Protein AF-A0A6I2T4Z9-F1 (afdb_monomer)

Radius of gyration: 27.54 Å; Cα contacts (8 Å, |Δi|>4): 175; chains: 1; bounding box: 79×28×61 Å

Foldseek 3Di:
DDPDPPPPDDPVVVVVVVVVVVVVVVVVVPDPPPPPPDFFEEEAELVCAPDQLLPDPGQEYEYEAFEEQQPDDDRCAHRRGRVRRVVNVVSCVVNVHAYEYEYHYPPDPPVNSVVRRCVRCVVCPPVHHYDD

Sequence (132 aa):
MVKNKDKPKPWWKRLTAKGMALIAAMCMMTLPATAHADMQGVDMSNWQCGADVYNMQADFIVVGTTWGTGQVYNNCLVSGVNTDANRMIAQAQASGKRFGLYHYAMGGNPEAEAQFFYANTSNYWRHGIVAL

Solvent-accessible surface area (backbone atoms only — not comparable to full-atom values): 7660 Å² total; per-residue (Å²): 135,84,81,76,82,81,63,78,76,55,68,67,63,54,48,52,53,52,50,53,52,52,51,53,52,49,54,62,71,71,47,80,85,74,77,83,76,80,75,51,69,43,82,42,47,33,86,54,57,89,63,66,50,50,81,47,96,50,53,27,40,35,34,36,40,31,32,40,77,40,84,40,72,58,65,48,24,55,54,15,30,27,72,47,37,68,59,45,52,50,27,23,56,75,57,72,27,46,45,28,37,32,51,46,82,71,81,69,61,66,68,57,33,51,52,43,43,46,73,76,43,58,90,48,61,93,75,41,51,80,47,120

Structure (mmCIF, N/CA/C/O backbone):
data_AF-A0A6I2T4Z9-F1
#
_entry.id   AF-A0A6I2T4Z9-F1
#
loop_
_atom_site.group_PDB
_atom_site.id
_atom_site.type_symbol
_atom_site.label_atom_id
_atom_site.label_alt_id
_atom_site.label_comp_id
_atom_site.label_asym_id
_atom_site.label_entity_id
_atom_site.label_seq_id
_atom_site.pdbx_PDB_ins_code
_atom_site.Cartn_x
_atom_site.Cartn_y
_atom_site.Cartn_z
_atom_site.occupancy
_atom_site.B_iso_or_equiv
_atom_site.auth_seq_id
_atom_site.auth_comp_id
_atom_site.auth_asym_id
_atom_site.auth_atom_id
_atom_site.pdbx_PDB_model_num
ATOM 1 N N . MET A 1 1 ? -62.699 1.066 31.785 1.00 46.72 1 MET A N 1
ATOM 2 C CA . MET A 1 1 ? -62.188 2.155 32.651 1.00 46.72 1 MET A CA 1
ATOM 3 C C . MET A 1 1 ? -61.326 3.095 31.819 1.00 46.72 1 MET A C 1
ATOM 5 O O . MET A 1 1 ? -60.242 2.709 31.400 1.00 46.72 1 MET A O 1
ATOM 9 N N . VAL A 1 2 ? -61.823 4.299 31.527 1.00 48.16 2 VAL A N 1
ATOM 10 C CA . VAL A 1 2 ? -61.089 5.322 30.764 1.00 48.16 2 VAL A 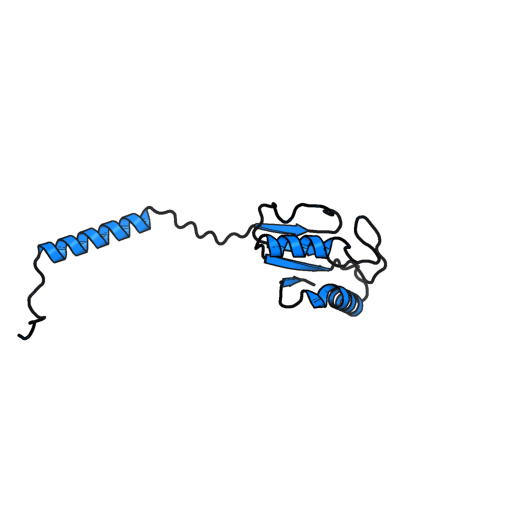CA 1
ATOM 11 C C . VAL A 1 2 ? -60.013 5.924 31.677 1.00 48.16 2 VAL A C 1
ATOM 13 O O . VAL A 1 2 ? -60.336 6.520 32.704 1.00 48.16 2 VAL A O 1
ATOM 16 N N . LYS A 1 3 ? -58.725 5.743 31.352 1.00 58.59 3 LYS A N 1
ATOM 17 C CA . LYS A 1 3 ? -57.633 6.435 32.060 1.00 58.59 3 LYS A CA 1
ATOM 18 C C . LYS A 1 3 ? -57.699 7.920 31.703 1.00 58.59 3 LYS A C 1
ATOM 20 O O . LYS A 1 3 ? -57.262 8.315 30.628 1.00 58.59 3 LYS A O 1
ATOM 25 N N . ASN A 1 4 ? -58.250 8.719 32.611 1.00 55.31 4 ASN A N 1
ATOM 26 C CA . ASN A 1 4 ? -58.282 10.172 32.495 1.00 55.31 4 ASN A CA 1
ATOM 27 C C . ASN A 1 4 ? -56.836 10.716 32.503 1.00 55.31 4 ASN A C 1
ATOM 29 O O . ASN A 1 4 ? -56.147 10.632 33.524 1.00 55.31 4 ASN A O 1
ATOM 33 N N . LYS A 1 5 ? -56.366 11.204 31.346 1.00 59.78 5 LYS A N 1
ATOM 34 C CA . LYS A 1 5 ? -55.003 11.727 31.140 1.00 59.78 5 LYS A CA 1
ATOM 35 C C . LYS A 1 5 ? -54.809 13.147 31.693 1.00 59.78 5 LYS A C 1
ATOM 37 O O . LYS A 1 5 ? -53.663 13.573 31.810 1.00 59.78 5 LYS A O 1
ATOM 42 N N . ASP A 1 6 ? -55.879 13.822 32.112 1.00 63.25 6 ASP A N 1
ATOM 43 C CA . ASP A 1 6 ? -55.855 15.249 32.466 1.00 63.25 6 ASP A CA 1
ATOM 44 C C . ASP A 1 6 ? -55.587 15.526 33.952 1.00 63.25 6 ASP A C 1
ATOM 46 O O . ASP A 1 6 ? -55.529 16.678 34.383 1.00 63.25 6 ASP A O 1
ATOM 50 N N . LYS A 1 7 ? -55.376 14.488 34.776 1.00 63.22 7 LYS A N 1
ATOM 51 C CA . LYS A 1 7 ? -55.011 14.700 36.184 1.00 63.22 7 LYS A CA 1
ATOM 52 C C . LYS A 1 7 ? -53.558 15.187 36.288 1.00 63.22 7 LYS A C 1
ATOM 54 O O . LYS A 1 7 ? -52.649 14.475 35.843 1.00 63.22 7 LYS A O 1
ATOM 59 N N . PRO A 1 8 ? -53.296 16.355 36.911 1.00 67.62 8 PRO A N 1
ATOM 60 C CA . PRO A 1 8 ? -51.941 16.862 37.056 1.00 67.62 8 PRO A CA 1
ATOM 61 C C . PRO A 1 8 ? -51.092 15.846 37.823 1.00 67.62 8 PRO A C 1
ATOM 63 O O . PRO A 1 8 ? -51.461 15.388 38.905 1.00 67.62 8 PRO A O 1
ATOM 66 N N . LYS A 1 9 ? -49.949 15.463 37.235 1.00 67.81 9 LYS A N 1
ATOM 67 C CA . LYS A 1 9 ? -49.016 14.518 37.863 1.00 67.81 9 LYS A CA 1
ATOM 68 C C . LYS A 1 9 ? -48.671 14.993 39.287 1.00 67.81 9 LYS A C 1
ATOM 70 O O . LYS A 1 9 ? -48.376 16.182 39.443 1.00 67.81 9 LYS A O 1
ATOM 75 N N . PRO A 1 10 ? -48.652 14.088 40.286 1.00 80.31 10 PRO A N 1
ATOM 76 C CA . PRO A 1 10 ? -48.314 14.424 41.664 1.00 80.31 10 PRO A CA 1
ATOM 77 C C . PRO A 1 10 ? -47.014 15.223 41.763 1.00 80.31 10 PRO A C 1
ATOM 79 O O . PRO A 1 10 ? -46.051 14.937 41.047 1.00 80.31 10 PRO A O 1
ATOM 82 N N . TRP A 1 11 ? -46.978 16.206 42.660 1.00 79.56 11 TRP A N 1
ATOM 83 C CA . TRP A 1 11 ? -45.859 17.143 42.808 1.00 79.56 11 TRP A CA 1
ATOM 84 C C . TRP A 1 11 ? -44.500 16.442 43.001 1.00 79.56 11 TRP A C 1
ATOM 86 O O . TRP A 1 11 ? -43.519 16.817 42.363 1.00 79.56 11 TRP A O 1
ATOM 96 N N . TRP A 1 12 ? -44.464 15.340 43.756 1.00 78.06 12 TRP A N 1
ATOM 97 C CA . TRP A 1 12 ? -43.272 14.509 43.958 1.00 78.06 12 TRP A CA 1
ATOM 98 C C . TRP A 1 12 ? -42.773 13.833 42.669 1.00 78.06 12 TRP A C 1
ATOM 100 O O . TRP A 1 12 ? -41.568 13.724 42.458 1.00 78.06 12 TRP A O 1
ATOM 110 N N . LYS A 1 13 ? -43.670 13.451 41.745 1.00 80.31 13 LYS A N 1
ATOM 111 C CA . LYS A 1 13 ? -43.294 12.929 40.414 1.00 80.31 13 LYS A CA 1
ATOM 112 C C . LYS A 1 13 ? -42.702 14.014 39.511 1.00 80.31 13 LYS A C 1
ATOM 114 O O . LYS A 1 13 ? -41.883 13.724 38.647 1.00 80.31 13 LYS A O 1
ATOM 119 N N . ARG A 1 14 ? -43.120 15.271 39.694 1.00 77.56 14 ARG A N 1
ATOM 120 C CA . ARG A 1 14 ? -42.546 16.426 38.984 1.00 77.56 14 ARG A CA 1
ATOM 121 C C . ARG A 1 14 ? -41.177 16.802 39.555 1.00 77.56 14 ARG A C 1
ATOM 123 O O . ARG A 1 14 ? -40.273 17.106 38.787 1.00 77.56 14 ARG A O 1
ATOM 130 N N . LEU A 1 15 ? -41.018 16.744 40.877 1.00 82.44 15 LEU A N 1
ATOM 131 C CA . LEU A 1 15 ? -39.745 16.994 41.558 1.00 82.44 15 LEU A CA 1
ATOM 132 C C . LEU A 1 15 ? -38.694 15.934 41.234 1.00 82.44 15 LEU A C 1
ATOM 134 O O . LEU A 1 15 ? -37.578 16.286 40.877 1.00 82.44 15 LEU A O 1
ATOM 138 N N . THR A 1 16 ? -39.063 14.654 41.271 1.00 83.88 16 THR A N 1
ATOM 139 C CA . THR A 1 16 ? -38.165 13.552 40.879 1.00 83.88 16 THR A CA 1
ATOM 140 C C . THR A 1 16 ? -37.724 13.667 39.421 1.00 83.88 16 THR A C 1
ATOM 142 O O . THR A 1 16 ? -36.538 13.531 39.139 1.00 83.88 16 THR A O 1
ATOM 145 N N . ALA A 1 17 ? -38.633 14.006 38.501 1.00 81.62 17 ALA A N 1
ATOM 146 C CA . ALA A 1 17 ? -38.279 14.24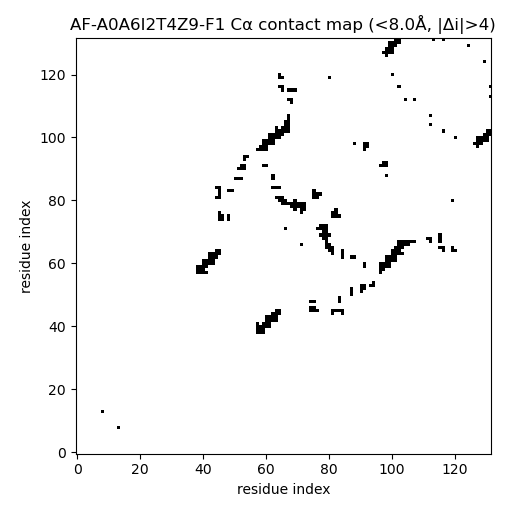0 37.100 1.00 81.62 17 ALA A CA 1
ATOM 147 C C . ALA A 1 17 ? -37.303 15.420 36.922 1.00 81.62 17 ALA A C 1
ATOM 149 O O . ALA A 1 17 ? -36.345 15.312 36.161 1.00 81.62 17 ALA A O 1
ATOM 150 N N . LYS A 1 18 ? -37.509 16.529 37.647 1.00 84.38 18 LYS A N 1
ATOM 151 C CA . LYS A 1 18 ? -36.587 17.678 37.628 1.00 84.38 18 LYS A CA 1
ATOM 152 C C . LYS A 1 18 ? -35.225 17.340 38.240 1.00 84.38 18 LYS A C 1
ATOM 154 O O . LYS A 1 18 ? -34.212 17.748 37.687 1.00 84.38 18 LYS A O 1
ATOM 159 N N . GLY A 1 19 ? -35.198 16.575 39.332 1.00 89.69 19 GLY A N 1
ATOM 160 C CA . GLY A 1 19 ? -33.961 16.106 39.962 1.00 89.69 19 GLY A CA 1
ATOM 161 C C . GLY A 1 19 ? -33.151 15.194 39.039 1.00 89.69 19 GLY A C 1
ATOM 162 O O . GLY A 1 19 ? -31.964 15.424 38.843 1.00 89.69 19 GLY A O 1
ATOM 163 N N . MET A 1 20 ? -33.807 14.227 38.391 1.00 86.38 20 MET A N 1
ATOM 164 C CA . MET A 1 20 ? -33.177 13.346 37.397 1.00 86.38 20 MET A CA 1
ATOM 165 C C . MET A 1 20 ? -32.603 14.129 36.209 1.00 86.38 20 MET A C 1
ATOM 167 O O . MET A 1 20 ? -31.490 13.851 35.773 1.00 86.38 20 MET A O 1
ATOM 171 N N . ALA A 1 21 ? -33.330 15.134 35.710 1.00 85.56 21 ALA A N 1
ATOM 172 C CA . ALA A 1 21 ? -32.847 15.985 34.625 1.00 85.56 21 ALA A CA 1
ATOM 173 C C . ALA A 1 21 ? -31.614 16.809 35.035 1.00 85.56 21 ALA A C 1
ATOM 175 O O . ALA A 1 21 ? -30.676 16.936 34.251 1.00 85.56 21 ALA A O 1
ATOM 176 N N . LEU A 1 22 ? -31.592 17.328 36.267 1.00 89.88 22 LEU A N 1
ATOM 177 C CA . LEU A 1 22 ? -30.455 18.084 36.792 1.00 89.88 22 LEU A CA 1
ATOM 178 C C . LEU A 1 22 ? -29.204 17.204 36.934 1.00 89.88 22 LEU A C 1
ATOM 180 O O . LEU A 1 22 ? -28.116 17.624 36.557 1.00 89.88 22 LEU A O 1
ATOM 184 N N . ILE A 1 23 ? -29.375 15.971 37.426 1.00 88.50 23 ILE A N 1
ATOM 185 C CA . ILE A 1 23 ? -28.291 14.989 37.563 1.00 88.50 23 ILE A CA 1
ATOM 186 C C . ILE A 1 23 ? -27.730 14.620 36.190 1.00 88.50 23 ILE A C 1
ATOM 188 O O . ILE A 1 23 ? -26.521 14.674 36.000 1.00 88.50 23 ILE A O 1
ATOM 192 N N . ALA A 1 24 ? -28.586 14.312 35.211 1.00 85.12 24 ALA A N 1
ATOM 193 C CA . ALA A 1 24 ? -28.137 14.004 33.854 1.00 85.12 24 ALA A CA 1
ATOM 194 C C . ALA A 1 24 ? -27.358 15.174 33.226 1.00 85.12 24 ALA A C 1
ATOM 196 O O . ALA A 1 24 ? -26.321 14.958 32.604 1.00 85.12 24 ALA A O 1
ATOM 197 N N . ALA A 1 25 ? -27.817 16.413 33.430 1.00 85.00 25 ALA A N 1
ATOM 198 C CA . ALA A 1 25 ? -27.124 17.604 32.949 1.00 85.00 25 ALA A CA 1
ATOM 199 C C . ALA A 1 25 ? -25.761 17.798 33.633 1.00 85.00 25 ALA A C 1
ATOM 201 O O . ALA A 1 25 ? -24.776 18.069 32.954 1.00 85.00 25 ALA A O 1
ATOM 202 N N . MET A 1 26 ? -25.681 17.609 34.954 1.00 84.00 26 MET A N 1
ATOM 203 C CA . MET A 1 26 ? -24.412 17.658 35.689 1.00 84.00 26 MET A CA 1
ATOM 204 C C . MET A 1 26 ? -23.448 16.565 35.224 1.00 84.00 26 MET A C 1
ATOM 206 O O . MET A 1 26 ? -22.301 16.878 34.936 1.00 84.00 26 MET A O 1
ATOM 210 N N . CYS A 1 27 ? -23.913 15.324 35.050 1.00 80.56 27 CYS A N 1
ATOM 211 C CA . CYS A 1 27 ? -23.089 14.238 34.518 1.00 80.56 27 CYS A CA 1
ATOM 212 C C . CYS A 1 27 ? -22.542 14.562 33.121 1.00 80.56 27 CYS A C 1
ATOM 214 O O . CYS A 1 27 ? -21.369 14.324 32.863 1.00 80.56 27 CYS A O 1
ATOM 216 N N . MET A 1 28 ? -23.351 15.147 32.233 1.00 80.50 28 MET A N 1
ATOM 217 C CA . MET A 1 28 ? -22.883 15.562 30.904 1.00 80.50 28 MET A CA 1
ATOM 218 C C . MET A 1 28 ? -21.898 16.742 30.949 1.00 80.50 28 MET A C 1
ATOM 220 O O . MET A 1 28 ? -21.047 16.837 30.074 1.00 80.50 28 MET A O 1
ATOM 224 N N . MET A 1 29 ? -21.987 17.622 31.952 1.00 74.62 29 MET A N 1
ATOM 225 C CA . MET A 1 29 ? -21.072 18.761 32.124 1.00 74.62 29 MET A CA 1
ATOM 226 C C . MET A 1 29 ? -19.734 18.378 32.772 1.00 74.62 29 MET A C 1
ATOM 228 O O . MET A 1 29 ? -18.742 19.073 32.569 1.00 74.62 29 MET A O 1
ATOM 232 N N . THR A 1 30 ? -19.695 17.304 33.566 1.00 72.38 30 THR A N 1
ATOM 233 C CA . THR A 1 30 ? -18.478 16.852 34.264 1.00 72.38 30 THR A CA 1
ATOM 234 C C . THR A 1 30 ? -17.685 15.801 33.497 1.00 72.38 30 THR A C 1
ATOM 236 O O . THR A 1 30 ? -16.538 15.535 33.848 1.00 72.38 30 THR A O 1
ATOM 239 N N . LEU A 1 31 ? -18.280 15.173 32.480 1.00 68.00 31 LEU A N 1
ATOM 240 C CA . LEU A 1 31 ? -17.548 14.275 31.597 1.00 68.00 31 LEU A CA 1
ATOM 241 C C . LEU A 1 31 ? -16.752 15.126 30.600 1.00 68.00 31 LEU A C 1
ATOM 243 O O . LEU A 1 31 ? -17.347 15.966 29.921 1.00 68.00 31 LEU A O 1
ATOM 247 N N . PRO A 1 32 ? -15.426 14.944 30.485 1.00 62.47 32 PRO A N 1
ATOM 248 C CA . PRO A 1 32 ? -14.685 15.591 29.419 1.00 62.47 32 PRO A CA 1
ATOM 249 C C . PRO A 1 32 ? -15.281 15.140 28.081 1.00 62.47 32 PRO A C 1
ATOM 251 O O . PRO A 1 32 ? -15.403 13.945 27.813 1.00 62.47 32 PRO A O 1
ATOM 254 N N . ALA A 1 33 ? -15.671 16.096 27.239 1.00 61.53 33 ALA A N 1
ATOM 255 C CA . ALA A 1 33 ? -16.031 15.831 25.854 1.00 61.53 33 ALA A CA 1
ATOM 256 C C . ALA A 1 33 ? -14.750 15.540 25.055 1.00 61.53 33 ALA A C 1
ATOM 258 O O . ALA A 1 33 ? -14.343 16.323 24.201 1.00 61.53 33 ALA A O 1
ATOM 259 N N . THR A 1 34 ? -14.067 14.435 25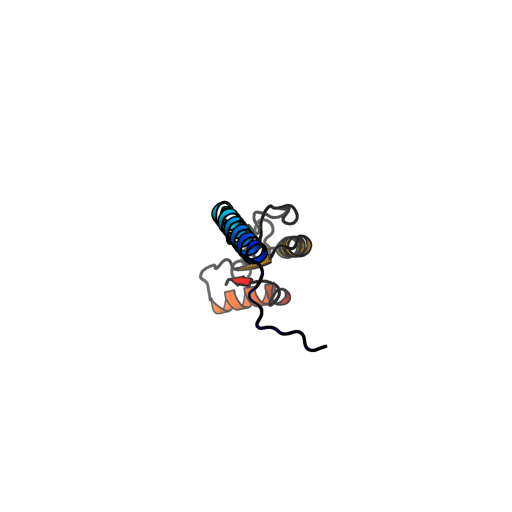.356 1.00 59.69 34 THR A N 1
ATOM 260 C CA . THR A 1 34 ? -13.002 13.923 24.495 1.00 59.69 34 THR A CA 1
ATOM 261 C C . THR A 1 34 ? -13.667 13.224 23.322 1.00 59.69 34 THR A C 1
ATOM 263 O O . THR A 1 34 ? -13.934 12.024 23.331 1.00 59.69 34 THR A O 1
ATOM 266 N N . ALA A 1 35 ? -13.989 14.001 22.290 1.00 57.59 35 ALA A N 1
ATOM 267 C CA . ALA A 1 35 ? -14.176 13.431 20.971 1.00 57.59 35 ALA A CA 1
ATOM 268 C C . ALA A 1 35 ? -12.812 12.882 20.528 1.00 57.59 35 ALA A C 1
ATOM 270 O O . ALA A 1 35 ? -11.966 13.633 20.051 1.00 57.59 35 ALA A O 1
ATOM 271 N N . HIS A 1 36 ? -12.589 11.583 20.737 1.00 58.03 36 HIS A N 1
ATOM 272 C CA . HIS A 1 36 ? -11.487 10.831 20.136 1.00 58.03 36 HIS A CA 1
ATOM 273 C C . HIS A 1 36 ? -11.760 10.720 18.632 1.00 58.03 36 HIS A C 1
ATOM 275 O O . HIS A 1 36 ? -12.279 9.720 18.142 1.00 58.03 36 HIS A O 1
ATOM 281 N N . ALA A 1 37 ? -11.560 11.824 17.920 1.00 63.78 37 ALA A N 1
ATOM 282 C CA . ALA A 1 37 ? -11.591 11.874 16.464 1.00 63.78 37 ALA A CA 1
ATOM 283 C C . ALA A 1 37 ? -10.170 11.885 15.880 1.00 63.78 37 ALA A C 1
ATOM 285 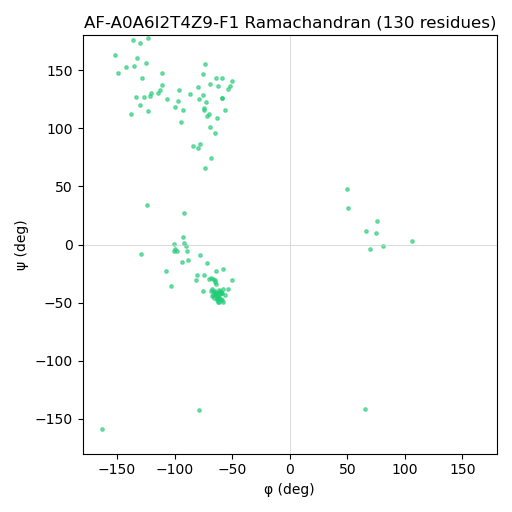O O . ALA A 1 37 ? -10.013 11.955 14.662 1.00 63.78 37 ALA A O 1
ATOM 286 N N . ASP A 1 38 ? -9.139 11.840 16.729 1.00 83.38 38 ASP A N 1
ATOM 287 C CA . ASP A 1 38 ? -7.766 11.661 16.296 1.00 83.38 38 ASP A CA 1
ATOM 288 C C . ASP A 1 38 ? -7.541 10.200 15.897 1.00 83.38 38 ASP A C 1
ATOM 290 O O . ASP A 1 38 ? -7.885 9.278 16.630 1.00 83.38 38 ASP A O 1
ATOM 294 N N . MET A 1 39 ? -6.993 9.997 14.700 1.00 90.56 39 MET A N 1
ATOM 295 C CA . MET A 1 39 ? -6.478 8.700 14.275 1.00 90.56 39 MET A CA 1
ATOM 296 C C . MET A 1 39 ? -4.965 8.808 14.141 1.00 90.56 39 MET A C 1
ATOM 298 O O . MET A 1 39 ? -4.462 9.738 13.508 1.00 90.56 39 MET A O 1
ATOM 302 N N . GLN A 1 40 ? -4.255 7.832 14.691 1.00 93.81 40 GLN A N 1
ATOM 303 C CA . GLN A 1 40 ? -2.815 7.685 14.570 1.00 93.81 40 GLN A CA 1
ATOM 304 C C . GLN A 1 40 ? -2.506 6.776 13.379 1.00 93.81 40 GLN A C 1
ATOM 306 O O . GLN A 1 40 ? -2.874 5.598 13.352 1.00 93.81 40 GLN A O 1
ATOM 311 N N . GLY A 1 41 ? -1.853 7.345 12.370 1.00 94.44 41 GLY A N 1
ATOM 312 C CA . GLY A 1 41 ? -1.452 6.645 11.155 1.00 94.44 41 GLY A CA 1
ATOM 313 C C . GLY A 1 41 ? 0.056 6.473 11.065 1.00 94.44 41 GLY A C 1
ATOM 314 O O . GLY A 1 41 ? 0.800 7.349 11.502 1.00 94.44 41 GLY A O 1
ATOM 315 N N . VAL A 1 42 ? 0.500 5.374 10.454 1.00 96.19 42 VAL A N 1
ATOM 316 C CA . VAL A 1 42 ? 1.919 5.131 10.152 1.00 96.19 42 VAL A CA 1
ATOM 317 C C . VAL A 1 42 ? 2.111 4.941 8.650 1.00 96.19 42 VAL A C 1
ATOM 319 O O . VAL A 1 42 ? 1.430 4.121 8.029 1.00 96.19 42 VAL A O 1
ATOM 322 N N . ASP A 1 43 ? 3.040 5.682 8.048 1.00 95.62 43 ASP A N 1
ATOM 323 C CA . ASP A 1 43 ? 3.502 5.379 6.698 1.00 95.62 43 ASP A CA 1
ATOM 324 C C . ASP A 1 43 ? 4.528 4.238 6.741 1.00 95.62 43 ASP A C 1
ATOM 326 O O . ASP A 1 43 ? 5.402 4.169 7.603 1.00 95.62 43 ASP A O 1
ATOM 330 N N . MET A 1 44 ? 4.376 3.294 5.822 1.00 96.81 44 MET A N 1
ATOM 331 C CA . MET A 1 44 ? 5.199 2.099 5.728 1.00 96.81 44 MET A CA 1
ATOM 332 C C . MET A 1 44 ? 5.871 2.085 4.366 1.00 96.81 44 MET A C 1
ATOM 334 O O . MET A 1 44 ? 5.197 2.228 3.353 1.00 96.81 44 MET A O 1
ATOM 338 N N . SER A 1 45 ? 7.181 1.872 4.313 1.00 96.38 45 SER A N 1
ATOM 339 C CA . SER A 1 45 ? 7.923 1.740 3.057 1.00 96.38 45 SER A CA 1
ATOM 340 C C . SER A 1 45 ? 8.680 0.414 2.998 1.00 96.38 45 SER A C 1
ATOM 342 O O . SER A 1 45 ? 8.714 -0.359 3.958 1.00 96.38 45 SER A O 1
ATOM 344 N N . ASN A 1 46 ? 9.350 0.169 1.876 1.00 97.81 46 ASN A N 1
ATOM 345 C CA . ASN A 1 46 ? 10.282 -0.944 1.714 1.00 97.81 46 ASN A CA 1
ATOM 346 C C . ASN A 1 46 ? 11.439 -0.915 2.751 1.00 97.81 46 ASN A C 1
ATOM 348 O O . ASN A 1 46 ? 12.040 -1.947 3.047 1.00 97.81 46 ASN A O 1
ATOM 352 N N . TRP A 1 47 ? 11.746 0.238 3.360 1.00 97.75 47 TRP A N 1
ATOM 353 C CA . TRP A 1 47 ? 12.793 0.356 4.384 1.00 97.75 47 TRP A CA 1
ATOM 354 C C . TRP A 1 47 ? 12.389 -0.224 5.743 1.00 97.75 47 TRP A C 1
ATOM 356 O O . TRP A 1 47 ? 13.254 -0.679 6.484 1.00 97.75 47 TRP A O 1
ATOM 366 N N . GLN A 1 48 ? 11.091 -0.275 6.055 1.00 97.81 48 GLN A N 1
ATOM 367 C CA . GLN A 1 48 ? 10.556 -0.922 7.261 1.00 97.81 48 GLN A CA 1
ATOM 368 C C . GLN A 1 48 ? 10.186 -2.392 7.002 1.00 97.81 48 GLN A C 1
ATOM 370 O O . GLN A 1 48 ? 9.297 -2.949 7.649 1.00 97.81 48 GLN A O 1
ATOM 375 N N . CYS A 1 49 ? 10.848 -3.028 6.036 1.00 97.25 49 CYS A N 1
ATOM 376 C CA . CYS A 1 49 ? 10.649 -4.437 5.734 1.00 97.25 49 CYS A CA 1
ATOM 377 C C . CYS A 1 49 ? 10.832 -5.310 6.981 1.00 97.25 49 CYS A C 1
ATOM 379 O O . CYS A 1 49 ? 11.781 -5.138 7.744 1.00 97.25 49 CYS A O 1
ATOM 381 N N . GLY A 1 50 ? 9.905 -6.240 7.196 1.00 97.56 50 GLY A N 1
ATOM 382 C CA . GLY A 1 50 ? 9.877 -7.090 8.387 1.00 97.56 50 GLY A CA 1
ATOM 383 C C . GLY A 1 50 ? 9.263 -6.444 9.636 1.00 97.56 50 GLY A C 1
ATOM 384 O O . GLY A 1 50 ? 9.133 -7.128 10.647 1.00 97.56 50 GLY A O 1
ATOM 385 N N . ALA A 1 51 ? 8.826 -5.179 9.589 1.00 97.44 51 ALA A N 1
ATOM 386 C CA . ALA A 1 51 ? 8.122 -4.560 10.711 1.00 97.44 51 ALA A CA 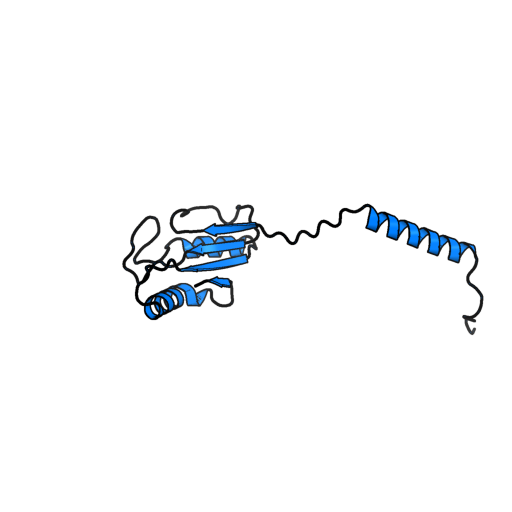1
ATOM 387 C C . ALA A 1 51 ? 6.846 -5.331 11.090 1.00 97.44 51 ALA A C 1
ATOM 389 O O . ALA A 1 51 ? 6.119 -5.839 10.224 1.00 97.44 51 ALA A O 1
ATOM 390 N N . ASP A 1 52 ? 6.567 -5.387 12.391 1.00 98.00 52 ASP A N 1
ATOM 391 C CA . ASP A 1 52 ? 5.369 -6.006 12.952 1.00 98.00 52 ASP A CA 1
ATOM 392 C C . ASP A 1 52 ? 4.195 -5.017 12.932 1.00 98.00 52 ASP A C 1
ATOM 394 O O . ASP A 1 52 ? 3.911 -4.312 13.900 1.00 98.00 52 ASP A O 1
ATOM 398 N N . VAL A 1 53 ? 3.515 -4.958 11.789 1.00 98.12 53 VAL A N 1
ATOM 399 C CA . VAL A 1 53 ? 2.314 -4.137 11.589 1.00 98.12 53 VAL A CA 1
ATOM 400 C C . VAL A 1 53 ? 1.149 -4.650 12.438 1.00 98.12 53 VAL A C 1
ATOM 402 O O . VAL A 1 53 ? 0.288 -3.870 12.848 1.00 98.12 53 VAL A O 1
ATOM 405 N N . TYR A 1 54 ? 1.109 -5.954 12.717 1.00 98.19 54 TYR A N 1
ATOM 406 C CA . TYR A 1 54 ? 0.015 -6.561 13.464 1.00 98.19 54 TYR A CA 1
ATOM 407 C C . TYR A 1 54 ? -0.066 -5.973 14.879 1.00 98.19 54 TYR A C 1
ATOM 409 O O . TYR A 1 54 ? -1.127 -5.492 15.285 1.00 98.19 54 TYR A O 1
ATOM 417 N N . ASN A 1 55 ? 1.065 -5.933 15.589 1.00 97.88 55 ASN A N 1
ATOM 418 C CA . ASN A 1 55 ? 1.137 -5.435 16.968 1.00 97.88 55 ASN A CA 1
ATOM 419 C C . ASN A 1 55 ? 1.420 -3.926 17.087 1.00 97.88 55 ASN A C 1
ATOM 421 O O . ASN A 1 55 ? 1.464 -3.395 18.197 1.00 97.88 55 ASN A O 1
ATOM 425 N N . MET A 1 56 ? 1.599 -3.215 15.972 1.00 95.06 56 MET A N 1
ATOM 426 C CA . MET A 1 56 ? 1.822 -1.768 15.972 1.00 95.06 56 MET A CA 1
ATOM 427 C C . MET A 1 56 ? 0.618 -1.008 16.555 1.00 95.06 56 MET A C 1
ATOM 429 O O . MET A 1 56 ? -0.533 -1.295 16.215 1.00 95.06 56 MET A O 1
ATOM 433 N N . GLN A 1 57 ? 0.885 -0.009 17.401 1.00 95.62 57 GLN A N 1
ATOM 434 C CA . GLN A 1 57 ? -0.135 0.898 17.938 1.00 95.62 57 GLN A CA 1
ATOM 435 C C . GLN A 1 57 ? -0.482 1.971 16.897 1.00 95.62 57 GLN A C 1
ATOM 437 O O . GLN A 1 57 ? 0.082 3.060 16.906 1.00 95.62 57 GLN A O 1
ATOM 442 N N . ALA A 1 58 ? -1.371 1.627 15.968 1.00 95.25 58 ALA A N 1
ATOM 443 C CA . ALA A 1 58 ? -1.857 2.521 14.922 1.00 95.25 58 ALA A CA 1
ATOM 444 C C . ALA A 1 58 ? -3.300 2.168 14.545 1.00 95.25 58 ALA A C 1
ATOM 446 O O . ALA A 1 58 ? -3.671 0.992 14.543 1.00 95.25 58 ALA A O 1
ATOM 447 N N . ASP A 1 59 ? -4.081 3.177 14.169 1.00 95.88 59 ASP A N 1
ATOM 448 C CA . ASP A 1 59 ? -5.445 3.020 13.656 1.00 95.88 59 ASP A CA 1
ATOM 449 C C . ASP A 1 59 ? -5.445 2.641 12.169 1.00 95.88 59 ASP A C 1
ATOM 451 O O . ASP A 1 59 ? -6.330 1.930 11.675 1.00 95.88 59 ASP A O 1
ATOM 455 N N . PHE A 1 60 ? -4.431 3.108 11.436 1.00 96.06 60 PHE A N 1
ATOM 456 C CA . PHE A 1 60 ? -4.239 2.785 10.030 1.00 96.06 60 PHE A CA 1
ATOM 457 C C . PHE A 1 60 ? -2.771 2.826 9.604 1.00 96.06 60 PHE A C 1
ATOM 459 O O . PHE A 1 60 ? -1.929 3.429 10.267 1.00 96.06 60 PHE A O 1
ATOM 466 N N . ILE A 1 61 ? -2.479 2.211 8.459 1.00 97.00 61 ILE A N 1
ATOM 467 C CA . ILE A 1 61 ? -1.180 2.338 7.789 1.00 97.00 61 ILE A CA 1
ATOM 468 C C . ILE A 1 61 ? -1.334 2.809 6.344 1.00 97.00 61 ILE A C 1
ATOM 470 O O . ILE A 1 61 ? -2.366 2.560 5.724 1.00 97.00 61 ILE A O 1
ATOM 474 N N . VAL A 1 62 ? -0.306 3.429 5.769 1.00 97.38 62 VAL A N 1
ATOM 475 C CA . VAL A 1 62 ? -0.240 3.703 4.323 1.00 97.38 62 VAL A CA 1
ATOM 476 C C . VAL A 1 62 ? 1.026 3.069 3.762 1.00 97.38 62 VAL A C 1
ATOM 478 O O . VAL A 1 62 ? 2.127 3.446 4.141 1.00 97.38 62 VAL A O 1
ATOM 481 N N . VAL A 1 63 ? 0.875 2.073 2.892 1.00 97.56 63 VAL A N 1
ATOM 482 C CA . VAL A 1 63 ? 1.976 1.223 2.427 1.00 97.56 63 VAL A CA 1
ATOM 483 C C . VAL A 1 63 ? 2.506 1.709 1.083 1.00 97.56 63 VAL A C 1
ATOM 485 O O . VAL A 1 63 ? 1.773 1.774 0.100 1.00 97.56 63 VAL A O 1
ATOM 488 N N . GLY A 1 64 ? 3.800 1.994 1.021 1.00 97.06 64 GLY A N 1
ATOM 489 C CA . GLY A 1 64 ? 4.531 2.278 -0.202 1.00 97.06 64 GLY A CA 1
ATOM 490 C C . GLY A 1 64 ? 4.658 1.006 -1.009 1.00 97.06 64 GLY A C 1
ATOM 491 O O . GLY A 1 64 ? 5.316 0.059 -0.580 1.00 97.06 64 GLY A O 1
ATOM 492 N N . THR A 1 65 ? 3.992 0.964 -2.156 1.00 97.31 65 THR A N 1
ATOM 493 C CA . THR A 1 65 ? 3.884 -0.254 -2.974 1.00 97.31 65 THR A CA 1
ATOM 494 C C . THR A 1 65 ? 4.804 -0.229 -4.178 1.00 97.31 65 THR A C 1
ATOM 496 O O . THR A 1 65 ? 5.328 -1.271 -4.564 1.00 97.31 65 THR A O 1
ATOM 499 N N . THR A 1 66 ? 5.002 0.947 -4.772 1.00 97.62 66 THR A N 1
ATOM 500 C CA . THR A 1 66 ? 5.749 1.100 -6.016 1.00 97.62 66 THR A CA 1
ATOM 501 C C . THR A 1 66 ? 6.597 2.366 -6.013 1.00 97.62 66 THR A C 1
ATOM 503 O O . THR A 1 66 ? 6.258 3.336 -5.341 1.00 97.62 66 THR A O 1
ATOM 506 N N . TRP A 1 67 ? 7.697 2.352 -6.764 1.00 97.19 67 TRP A N 1
ATOM 507 C CA . TRP A 1 67 ? 8.609 3.477 -6.959 1.00 97.19 67 TRP A CA 1
ATOM 508 C C . TRP A 1 67 ? 9.020 3.547 -8.436 1.00 97.19 67 TRP A C 1
ATOM 510 O O . TRP A 1 67 ? 9.724 2.667 -8.941 1.00 97.19 67 TRP A O 1
ATOM 520 N N . GLY A 1 68 ? 8.584 4.602 -9.132 1.00 96.62 68 GLY A N 1
ATOM 521 C CA . GLY A 1 68 ? 8.869 4.809 -10.551 1.00 96.62 68 GLY A CA 1
ATOM 522 C C . GLY A 1 68 ? 8.225 3.752 -11.453 1.00 96.62 68 GLY A C 1
ATOM 523 O O . GLY A 1 68 ? 7.102 3.322 -11.229 1.00 96.62 68 GLY A O 1
ATOM 524 N N . THR A 1 69 ? 8.925 3.312 -12.500 1.00 97.19 69 THR A N 1
ATOM 525 C CA . THR A 1 69 ? 8.372 2.403 -13.529 1.00 97.19 69 THR A CA 1
ATOM 526 C C . THR A 1 69 ? 9.199 1.130 -13.698 1.00 97.19 69 THR A C 1
ATOM 528 O O . THR A 1 69 ? 9.326 0.585 -14.792 1.00 97.19 69 THR A O 1
ATOM 531 N N . GLY A 1 70 ? 9.774 0.638 -12.600 1.00 95.69 70 GLY A N 1
ATO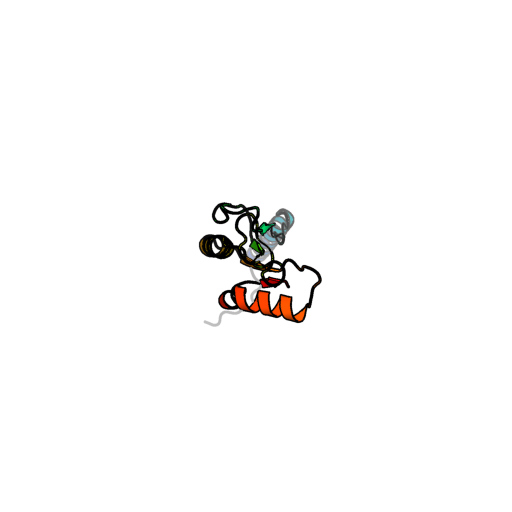M 532 C CA . GLY A 1 70 ? 10.444 -0.661 -12.566 1.00 95.69 70 GLY A CA 1
ATOM 533 C C . GLY A 1 70 ? 11.972 -0.636 -12.522 1.00 95.69 70 GLY A C 1
ATOM 534 O O . GLY A 1 70 ? 12.606 -1.689 -12.535 1.00 95.69 70 GLY A O 1
ATOM 535 N N . GLN A 1 71 ? 12.583 0.548 -12.457 1.00 95.06 71 GLN A N 1
ATOM 536 C CA . GLN A 1 71 ? 14.041 0.708 -12.510 1.00 95.06 71 GLN A CA 1
ATOM 537 C C . GLN A 1 71 ? 14.727 0.625 -11.139 1.00 95.06 71 GLN A C 1
ATOM 539 O O . GLN A 1 71 ? 15.951 0.532 -11.079 1.00 95.06 71 GLN A O 1
ATOM 544 N N . VAL A 1 72 ? 13.972 0.690 -10.039 1.00 95.94 72 VAL A N 1
ATOM 545 C CA . VAL A 1 72 ? 14.539 0.852 -8.692 1.00 95.94 72 VAL A CA 1
ATOM 546 C C . VAL A 1 72 ? 14.697 -0.494 -7.988 1.00 95.94 72 VAL A C 1
ATOM 548 O O . VAL A 1 72 ? 13.769 -1.299 -7.945 1.00 95.94 72 VAL A O 1
ATOM 551 N N . TYR A 1 73 ? 15.869 -0.722 -7.398 1.00 97.81 73 TYR A N 1
ATOM 552 C CA . TYR A 1 73 ? 16.183 -1.911 -6.605 1.00 97.81 73 TYR A CA 1
ATOM 553 C C . TYR A 1 73 ? 16.873 -1.480 -5.314 1.00 97.81 73 TYR A C 1
ATOM 555 O O . TYR A 1 73 ? 17.862 -0.749 -5.363 1.00 97.81 73 TYR A O 1
ATOM 563 N N . ASN A 1 74 ? 16.360 -1.916 -4.165 1.00 95.19 74 ASN A N 1
ATOM 564 C CA . ASN A 1 74 ? 16.964 -1.673 -2.853 1.00 95.19 74 ASN A CA 1
ATOM 565 C C . ASN A 1 74 ? 16.380 -2.651 -1.805 1.00 95.19 74 ASN A C 1
ATOM 567 O O . ASN A 1 74 ? 15.876 -3.719 -2.155 1.00 95.19 74 ASN A O 1
ATOM 571 N N . ASN A 1 75 ? 16.470 -2.313 -0.515 1.00 95.12 75 ASN A N 1
ATOM 572 C CA . ASN A 1 75 ? 15.942 -3.139 0.569 1.00 95.12 75 ASN A CA 1
ATOM 573 C C . ASN A 1 75 ? 14.443 -3.433 0.393 1.00 95.12 75 ASN A C 1
ATOM 575 O O . ASN A 1 75 ? 13.632 -2.513 0.457 1.00 95.12 75 ASN A O 1
ATOM 579 N N . CYS A 1 76 ? 14.094 -4.711 0.201 1.00 97.50 76 CYS A N 1
ATOM 580 C CA . CYS A 1 76 ? 12.730 -5.194 -0.055 1.00 97.50 76 CYS A CA 1
ATOM 581 C C . CYS A 1 76 ? 11.994 -4.458 -1.186 1.00 97.50 76 CYS A C 1
ATOM 583 O O . CYS A 1 76 ? 10.770 -4.332 -1.169 1.00 97.50 76 CYS A O 1
ATOM 585 N N . LEU A 1 77 ? 12.740 -3.985 -2.184 1.00 98.06 77 LEU A N 1
ATOM 586 C CA . LEU A 1 77 ? 12.201 -3.401 -3.402 1.00 98.06 77 LEU A CA 1
ATOM 587 C C . LEU A 1 77 ? 12.882 -4.056 -4.598 1.00 98.06 77 LEU A C 1
ATOM 589 O O . LEU A 1 77 ? 14.103 -3.977 -4.753 1.00 98.06 77 LEU A O 1
ATOM 593 N N . VAL A 1 78 ? 12.090 -4.687 -5.454 1.00 98.19 78 VAL A N 1
ATOM 594 C CA . VAL A 1 78 ? 12.576 -5.345 -6.668 1.00 98.19 78 VAL A CA 1
ATOM 595 C C . VAL A 1 78 ? 11.789 -4.801 -7.839 1.00 98.19 78 VAL A C 1
ATOM 597 O O . VAL A 1 78 ? 10.561 -4.802 -7.808 1.00 98.19 78 VAL A O 1
ATOM 600 N N . SER A 1 79 ? 12.500 -4.317 -8.858 1.00 97.69 79 SER A N 1
ATOM 601 C CA . SER A 1 79 ? 11.890 -3.727 -10.051 1.00 97.69 79 SER A CA 1
ATOM 602 C C . SER A 1 79 ? 10.829 -2.687 -9.685 1.00 97.69 79 SER A C 1
ATOM 604 O O . SER A 1 79 ? 9.702 -2.743 -10.162 1.00 97.69 79 SER A O 1
ATOM 606 N N . GLY A 1 80 ? 11.160 -1.774 -8.774 1.00 97.25 80 GLY A N 1
ATOM 607 C CA . GLY A 1 80 ? 10.270 -0.714 -8.313 1.00 97.25 80 GLY A CA 1
ATOM 608 C C . GLY A 1 80 ? 9.043 -1.186 -7.533 1.00 97.25 80 GLY A C 1
ATOM 609 O O . GLY A 1 80 ? 8.167 -0.361 -7.318 1.00 97.25 80 GLY A O 1
ATOM 610 N N . VAL A 1 81 ? 8.944 -2.451 -7.107 1.00 98.25 81 VAL A N 1
ATOM 611 C CA . VAL A 1 81 ? 7.812 -2.987 -6.327 1.00 98.25 81 VAL A CA 1
ATOM 612 C C . VAL A 1 81 ? 8.273 -3.393 -4.930 1.00 98.25 81 VAL A C 1
ATOM 614 O O . VAL A 1 81 ? 9.262 -4.113 -4.784 1.00 98.25 81 VAL A O 1
ATOM 617 N N . ASN A 1 82 ? 7.554 -2.950 -3.896 1.00 98.06 82 ASN A N 1
ATOM 618 C CA . ASN A 1 82 ? 7.826 -3.329 -2.510 1.00 98.06 82 ASN A CA 1
ATOM 619 C C . ASN A 1 82 ? 7.412 -4.785 -2.284 1.00 98.06 82 ASN A C 1
ATOM 621 O O . ASN A 1 82 ? 6.225 -5.115 -2.252 1.00 98.06 82 ASN A O 1
ATOM 625 N N . THR A 1 83 ? 8.399 -5.656 -2.092 1.00 98.19 83 THR A N 1
ATOM 626 C CA . THR A 1 83 ? 8.190 -7.100 -1.954 1.00 98.19 83 THR A CA 1
ATOM 627 C C . THR A 1 83 ? 7.537 -7.487 -0.627 1.00 98.19 83 THR A C 1
ATOM 629 O O . THR A 1 83 ? 7.031 -8.598 -0.505 1.00 98.19 83 THR A O 1
ATOM 632 N N . ASP A 1 84 ? 7.529 -6.590 0.363 1.00 98.19 84 ASP A N 1
ATOM 633 C CA . ASP A 1 84 ? 6.942 -6.823 1.688 1.00 98.19 84 ASP A CA 1
ATOM 634 C C . ASP A 1 84 ? 5.545 -6.192 1.854 1.00 98.19 84 ASP A C 1
ATOM 636 O O . ASP A 1 84 ? 4.859 -6.431 2.851 1.00 98.19 84 ASP A O 1
ATOM 640 N N . ALA A 1 85 ? 5.077 -5.425 0.860 1.00 97.44 85 ALA A N 1
ATOM 641 C CA . ALA A 1 85 ? 3.799 -4.714 0.923 1.00 97.44 85 ALA A CA 1
ATOM 642 C C . ALA A 1 85 ? 2.617 -5.653 1.211 1.00 97.44 85 ALA A C 1
ATOM 644 O O . ALA A 1 85 ? 1.787 -5.361 2.073 1.00 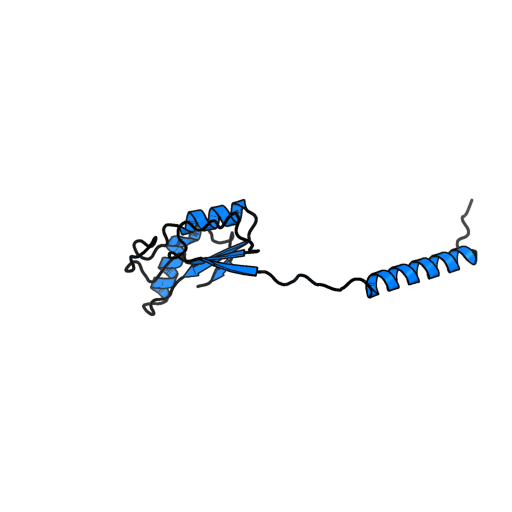97.44 85 ALA A O 1
ATOM 645 N N . ASN A 1 86 ? 2.571 -6.819 0.561 1.00 97.31 86 ASN A N 1
ATOM 646 C CA . ASN A 1 86 ? 1.492 -7.791 0.755 1.00 97.31 86 ASN A CA 1
ATOM 647 C C . ASN A 1 86 ? 1.422 -8.292 2.205 1.00 97.31 86 ASN A C 1
ATOM 649 O O . ASN A 1 86 ? 0.327 -8.442 2.748 1.00 97.31 86 ASN A O 1
ATOM 653 N N . ARG A 1 87 ? 2.574 -8.521 2.851 1.00 98.25 87 ARG A N 1
ATOM 654 C CA . ARG A 1 87 ? 2.633 -8.948 4.256 1.00 98.25 87 ARG A CA 1
ATOM 655 C C . ARG A 1 87 ? 2.153 -7.833 5.181 1.00 98.25 87 ARG A C 1
ATOM 657 O O . ARG A 1 87 ? 1.361 -8.102 6.081 1.00 98.25 87 ARG A O 1
ATOM 664 N N . MET A 1 88 ? 2.595 -6.595 4.949 1.00 98.00 88 MET A N 1
ATOM 665 C CA . MET A 1 88 ? 2.163 -5.428 5.726 1.00 98.00 88 MET A CA 1
ATOM 666 C C . MET A 1 88 ? 0.644 -5.221 5.629 1.00 98.00 88 MET A C 1
ATOM 668 O O . MET A 1 88 ? -0.025 -5.087 6.653 1.00 98.00 88 MET A O 1
ATOM 672 N N . ILE A 1 89 ? 0.082 -5.274 4.417 1.00 96.88 89 ILE A N 1
ATOM 673 C CA . ILE A 1 89 ? -1.364 -5.137 4.181 1.00 96.88 89 ILE A CA 1
ATOM 674 C C . ILE A 1 89 ? -2.133 -6.275 4.863 1.00 96.88 89 ILE A C 1
ATOM 676 O O . ILE A 1 89 ? -3.106 -6.016 5.571 1.00 96.88 89 ILE A O 1
ATOM 680 N N . ALA A 1 90 ? -1.669 -7.520 4.723 1.00 97.38 90 ALA A N 1
ATOM 681 C CA . ALA A 1 90 ? -2.302 -8.669 5.366 1.00 97.38 90 ALA A CA 1
ATOM 682 C C . ALA A 1 90 ? -2.305 -8.547 6.900 1.00 97.38 90 ALA A C 1
ATOM 684 O O . ALA A 1 90 ? -3.310 -8.849 7.541 1.00 97.38 90 ALA A O 1
ATOM 685 N N . GLN A 1 91 ? -1.215 -8.061 7.503 1.00 98.44 91 GLN A N 1
ATOM 686 C CA . GLN A 1 91 ? -1.150 -7.824 8.947 1.00 98.44 91 GLN A CA 1
ATOM 687 C C . GLN A 1 91 ? -2.067 -6.683 9.403 1.00 98.44 91 GLN A C 1
ATOM 689 O O . GLN A 1 91 ? -2.697 -6.798 10.456 1.00 98.44 91 GLN A O 1
ATOM 694 N N . ALA A 1 92 ? -2.186 -5.606 8.622 1.00 97.00 92 ALA A N 1
ATOM 695 C CA . ALA A 1 92 ? -3.130 -4.530 8.913 1.00 97.00 92 ALA A CA 1
ATOM 696 C C . ALA A 1 92 ? -4.572 -5.052 8.908 1.00 97.00 92 ALA A C 1
ATOM 698 O O . ALA A 1 92 ? -5.290 -4.882 9.891 1.00 97.00 92 ALA A O 1
ATOM 699 N N . GLN A 1 93 ? -4.955 -5.786 7.859 1.00 95.50 93 GLN A N 1
ATOM 700 C CA . GLN A 1 93 ? -6.274 -6.409 7.751 1.00 95.50 93 GLN A CA 1
ATOM 701 C C . GLN A 1 93 ? -6.546 -7.378 8.911 1.00 95.50 93 GLN A C 1
ATOM 703 O O . GLN A 1 93 ? -7.595 -7.297 9.546 1.00 95.50 93 GLN A O 1
ATOM 708 N N . ALA A 1 94 ? -5.590 -8.257 9.227 1.00 97.88 94 ALA A N 1
ATOM 709 C CA . ALA A 1 94 ? -5.725 -9.242 10.299 1.00 97.88 94 ALA A CA 1
ATOM 710 C C . ALA A 1 94 ? -5.830 -8.608 11.697 1.00 97.88 94 ALA A C 1
ATOM 712 O O . ALA A 1 94 ? -6.488 -9.166 12.571 1.00 97.88 94 ALA A O 1
ATOM 713 N N . SER A 1 95 ? -5.210 -7.444 11.908 1.00 97.44 95 SER A N 1
ATOM 714 C CA . SER A 1 95 ? -5.276 -6.697 13.172 1.00 97.44 95 SER A CA 1
ATOM 715 C C . SER A 1 95 ? -6.402 -5.655 13.216 1.00 97.44 95 SER A C 1
ATOM 717 O O . SER A 1 95 ? -6.486 -4.888 14.172 1.00 97.44 95 SER A O 1
ATOM 719 N N . GLY A 1 96 ? -7.273 -5.615 12.200 1.00 96.00 96 GLY A N 1
ATOM 720 C CA . GLY A 1 96 ? -8.411 -4.694 12.136 1.00 96.00 96 GLY A CA 1
ATOM 721 C C . GLY A 1 96 ? -8.054 -3.240 11.804 1.00 96.00 96 GLY A C 1
ATOM 722 O O . GLY A 1 96 ? -8.924 -2.373 11.889 1.00 96.00 96 GLY A O 1
ATOM 723 N N . LYS A 1 97 ? -6.807 -2.957 11.409 1.00 95.50 97 LYS A N 1
ATOM 724 C CA . LYS A 1 97 ? -6.363 -1.621 10.990 1.00 95.50 97 LYS A CA 1
ATOM 725 C C . LYS A 1 97 ? -6.878 -1.304 9.592 1.00 95.50 97 LYS A C 1
ATOM 727 O O . LYS A 1 97 ? -6.951 -2.175 8.721 1.00 95.50 97 LYS A O 1
ATOM 732 N N . ARG A 1 98 ? -7.172 -0.028 9.338 1.00 95.38 98 ARG A N 1
ATOM 733 C CA . ARG A 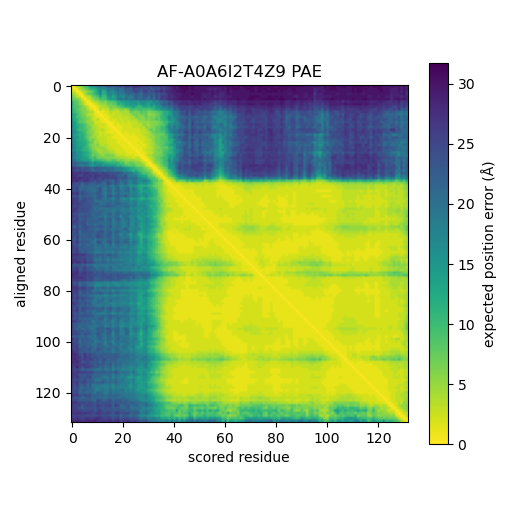1 98 ? -7.386 0.438 7.960 1.00 95.38 98 ARG A CA 1
ATOM 734 C C . ARG A 1 98 ? -6.042 0.506 7.239 1.00 95.38 98 ARG A C 1
ATOM 736 O O . ARG A 1 98 ? -4.998 0.666 7.869 1.00 95.38 98 ARG A O 1
ATOM 743 N N . PHE A 1 99 ? -6.057 0.411 5.917 1.00 96.06 99 PHE A N 1
ATOM 744 C CA . PHE A 1 99 ? -4.840 0.575 5.134 1.00 96.06 99 PHE A CA 1
ATOM 745 C C . PHE A 1 99 ? -5.063 1.466 3.916 1.00 96.06 99 PHE A C 1
ATOM 747 O O . PHE A 1 99 ? -6.169 1.565 3.372 1.00 96.06 99 PHE A O 1
ATOM 754 N N . GLY A 1 100 ? -3.985 2.104 3.489 1.00 96.00 100 GLY A N 1
ATOM 755 C CA . GLY A 1 100 ? -3.871 2.755 2.201 1.00 96.00 100 GLY A CA 1
ATOM 756 C C . GLY A 1 100 ? -2.604 2.339 1.472 1.00 96.00 100 GLY A C 1
ATOM 757 O O . GLY A 1 100 ? -1.771 1.617 2.018 1.00 96.00 100 GLY A O 1
ATOM 758 N N . LEU A 1 101 ? -2.480 2.786 0.229 1.00 96.75 101 LEU A N 1
ATOM 759 C CA . LEU A 1 101 ? -1.372 2.476 -0.669 1.00 96.75 101 LEU A CA 1
ATOM 760 C C . LEU A 1 101 ? -0.820 3.782 -1.232 1.00 96.75 101 LEU A C 1
ATOM 762 O O . LEU A 1 101 ? -1.619 4.670 -1.532 1.00 96.75 101 LEU A O 1
ATOM 766 N N . TYR A 1 102 ? 0.497 3.875 -1.413 1.00 97.25 102 TYR A N 1
ATOM 767 C CA . TYR A 1 102 ? 1.121 4.993 -2.122 1.00 97.25 102 TYR A CA 1
ATOM 768 C C . TYR A 1 102 ? 2.160 4.563 -3.165 1.00 97.25 102 TYR A C 1
ATOM 770 O O . TYR A 1 102 ? 2.688 3.439 -3.123 1.00 97.25 102 TYR A O 1
ATOM 778 N N . HIS A 1 103 ? 2.430 5.486 -4.092 1.00 96.88 103 HIS A N 1
ATOM 779 C CA . HIS A 1 103 ? 3.474 5.427 -5.109 1.00 96.88 103 HIS A CA 1
ATOM 780 C C . HIS A 1 103 ? 4.568 6.467 -4.819 1.00 96.88 103 HIS A C 1
ATOM 782 O O . HIS A 1 103 ? 4.274 7.601 -4.452 1.00 96.88 103 HIS A O 1
ATOM 788 N N . TYR A 1 104 ? 5.840 6.100 -4.975 1.00 96.25 104 TYR A N 1
ATOM 789 C CA . TYR A 1 104 ? 6.947 7.053 -4.917 1.00 96.25 104 TYR A CA 1
ATOM 790 C C . TYR A 1 104 ? 7.293 7.523 -6.332 1.00 96.25 104 TYR A C 1
ATOM 792 O O . TYR A 1 104 ? 7.912 6.785 -7.108 1.00 96.25 104 TYR A O 1
ATOM 800 N N . ALA A 1 105 ? 6.909 8.759 -6.651 1.00 95.56 105 ALA A N 1
ATOM 801 C CA . ALA A 1 105 ? 7.118 9.326 -7.975 1.00 95.56 105 ALA A CA 1
ATOM 802 C C . ALA A 1 105 ? 8.606 9.586 -8.268 1.00 95.56 105 ALA A C 1
ATOM 804 O O . ALA A 1 105 ? 9.338 10.103 -7.420 1.00 95.56 105 ALA A O 1
ATOM 805 N N . MET A 1 106 ? 9.060 9.272 -9.486 1.00 95.06 106 MET A N 1
ATOM 806 C CA . MET A 1 106 ? 10.425 9.605 -9.940 1.00 95.06 106 MET A CA 1
ATOM 807 C C . MET A 1 106 ? 10.485 10.857 -10.816 1.00 95.06 106 MET A C 1
ATOM 809 O O . MET A 1 106 ? 11.575 11.292 -11.188 1.00 95.06 106 MET A O 1
ATOM 813 N N . GLY A 1 107 ? 9.331 11.446 -11.131 1.00 93.00 107 GLY A N 1
ATOM 814 C CA . GLY A 1 107 ? 9.241 12.609 -12.013 1.00 93.00 107 GLY A CA 1
ATOM 815 C C . GLY A 1 107 ? 9.415 12.255 -13.491 1.00 93.00 107 GLY A C 1
ATOM 816 O O . GLY A 1 107 ? 9.761 13.126 -14.286 1.00 93.00 107 GLY A O 1
ATOM 817 N N . GLY A 1 108 ? 9.211 10.984 -13.856 1.00 91.19 108 GLY A N 1
ATOM 818 C CA . GLY A 1 108 ? 9.186 10.531 -15.240 1.00 91.19 108 GLY A CA 1
ATOM 819 C C . GLY A 1 108 ? 7.850 10.843 -15.918 1.00 91.19 108 GLY A C 1
ATOM 820 O O . GLY A 1 108 ? 7.240 11.889 -15.704 1.00 91.19 108 GLY A O 1
ATOM 821 N N . ASN A 1 109 ? 7.378 9.925 -16.766 1.00 96.19 109 ASN A N 1
ATOM 822 C CA . ASN A 1 109 ? 6.055 10.054 -17.372 1.00 96.19 109 ASN A CA 1
ATOM 823 C C . ASN A 1 109 ? 4.966 9.721 -16.324 1.00 96.19 109 ASN A C 1
ATOM 825 O O . ASN A 1 109 ? 4.906 8.570 -15.880 1.00 96.19 109 ASN A O 1
ATOM 829 N N . PRO A 1 110 ? 4.079 10.672 -15.967 1.00 95.69 110 PRO A N 1
ATOM 830 C CA . PRO A 1 110 ? 3.067 10.461 -14.932 1.00 95.69 110 PRO A CA 1
ATOM 831 C C . PRO A 1 110 ? 2.028 9.396 -15.305 1.00 95.69 110 PRO A C 1
ATOM 833 O O . PRO A 1 110 ? 1.561 8.671 -14.430 1.00 95.69 110 PRO A O 1
ATOM 836 N N . GLU A 1 111 ? 1.681 9.246 -16.587 1.00 97.50 111 GLU A N 1
ATOM 837 C CA . GLU A 1 111 ? 0.761 8.193 -17.034 1.00 97.50 111 GLU A CA 1
ATOM 838 C C . GLU A 1 111 ? 1.398 6.810 -16.882 1.00 97.50 111 GLU A C 1
ATOM 840 O O . GLU A 1 111 ? 0.737 5.872 -16.439 1.00 97.50 111 GLU A O 1
ATOM 845 N N . ALA A 1 112 ? 2.690 6.687 -17.196 1.00 97.94 112 ALA A N 1
ATOM 846 C CA . ALA A 1 112 ? 3.418 5.432 -17.042 1.00 97.94 112 ALA A CA 1
ATOM 847 C C . ALA A 1 112 ? 3.563 5.039 -15.562 1.00 97.94 112 ALA A C 1
ATOM 849 O O . ALA A 1 112 ? 3.341 3.881 -15.212 1.00 97.94 112 ALA A O 1
ATOM 850 N N . GLU A 1 113 ? 3.886 5.996 -14.687 1.00 97.38 113 GLU A N 1
ATOM 851 C CA . GLU A 1 113 ? 3.960 5.776 -13.235 1.00 97.38 113 GLU A CA 1
ATOM 852 C C . GLU A 1 113 ? 2.585 5.387 -12.656 1.00 97.38 113 GLU A C 1
ATOM 854 O O . GLU A 1 113 ? 2.480 4.401 -11.922 1.00 97.38 113 GLU A O 1
ATOM 859 N N . ALA A 1 114 ? 1.502 6.055 -13.072 1.00 96.19 114 ALA A N 1
ATOM 860 C CA . ALA A 1 114 ? 0.143 5.710 -12.653 1.00 96.19 114 ALA A CA 1
ATOM 861 C C . ALA A 1 114 ? -0.301 4.317 -13.139 1.00 96.19 114 ALA A C 1
ATOM 863 O O . ALA A 1 114 ? -0.897 3.554 -12.375 1.00 96.19 114 ALA A O 1
ATOM 864 N N . GLN A 1 115 ? 0.006 3.955 -14.390 1.00 97.25 115 GLN A N 1
ATOM 865 C CA . GLN A 1 115 ? -0.263 2.617 -14.928 1.00 97.25 115 GLN A CA 1
ATOM 866 C C . GLN A 1 115 ? 0.523 1.543 -14.173 1.00 97.25 115 GLN A C 1
ATOM 868 O O . GLN A 1 115 ? -0.031 0.490 -13.850 1.00 97.25 115 GLN A O 1
ATOM 873 N N . PHE A 1 116 ? 1.790 1.814 -13.853 1.00 97.38 116 PHE A N 1
ATOM 874 C CA . PHE A 1 116 ? 2.636 0.904 -13.091 1.00 97.38 116 PHE A CA 1
ATOM 875 C C . PHE A 1 116 ? 2.096 0.683 -11.674 1.00 97.38 116 PHE A C 1
ATOM 877 O O . PHE A 1 116 ? 1.966 -0.461 -11.230 1.00 97.38 116 PHE A O 1
ATOM 884 N N . PHE A 1 117 ? 1.713 1.753 -10.979 1.00 96.94 117 PHE A N 1
ATOM 885 C CA . PHE A 1 117 ? 1.091 1.659 -9.661 1.00 96.94 117 PHE A CA 1
ATOM 886 C C . PHE A 1 117 ? -0.236 0.895 -9.705 1.00 96.94 117 PHE A C 1
ATOM 888 O O . PHE A 1 117 ? -0.439 -0.019 -8.904 1.00 96.94 117 PHE A O 1
ATOM 895 N N . TYR A 1 118 ? -1.115 1.195 -10.669 1.00 95.62 118 TYR A N 1
ATOM 896 C CA . TYR A 1 118 ? -2.378 0.475 -10.850 1.00 95.62 118 TYR A CA 1
ATOM 897 C C . TYR A 1 118 ? -2.153 -1.025 -11.075 1.00 95.62 118 TYR A C 1
ATOM 899 O O . TYR A 1 118 ? -2.747 -1.852 -10.379 1.00 95.62 118 TYR A O 1
ATOM 907 N N . ALA A 1 119 ? -1.261 -1.389 -12.000 1.00 96.44 119 ALA A N 1
ATOM 908 C CA . ALA A 1 119 ? -0.985 -2.782 -12.337 1.00 96.44 119 ALA A CA 1
ATOM 909 C C . ALA A 1 119 ? -0.512 -3.596 -11.120 1.00 96.44 119 ALA A C 1
ATOM 911 O O . ALA A 1 119 ? -0.934 -4.738 -10.947 1.00 96.44 119 ALA A O 1
ATOM 912 N N . ASN A 1 120 ? 0.297 -2.990 -10.247 1.00 96.25 120 ASN A N 1
ATOM 913 C CA . ASN A 1 120 ? 0.868 -3.652 -9.071 1.00 96.25 120 ASN A CA 1
ATOM 914 C C . ASN A 1 120 ? -0.003 -3.572 -7.807 1.00 96.25 120 ASN A C 1
ATOM 916 O O . ASN A 1 120 ? 0.348 -4.172 -6.794 1.00 96.25 120 ASN A O 1
ATOM 920 N N . THR A 1 121 ? -1.122 -2.842 -7.834 1.00 95.38 121 THR A N 1
ATOM 921 C CA . THR A 1 121 ? -1.979 -2.665 -6.647 1.00 95.38 121 THR A CA 1
ATOM 922 C C . THR A 1 121 ? -3.450 -2.963 -6.867 1.00 95.38 121 THR A C 1
ATOM 924 O O . THR A 1 121 ? -4.199 -2.989 -5.893 1.00 95.38 121 THR A O 1
ATOM 927 N N . SER A 1 122 ? -3.887 -3.197 -8.107 1.00 92.69 122 SER A N 1
ATOM 928 C CA . SER A 1 122 ? -5.300 -3.354 -8.490 1.00 92.69 122 SER A CA 1
ATOM 929 C C . SER A 1 122 ? -6.097 -4.345 -7.628 1.00 92.69 122 SER A C 1
ATOM 931 O O . SER A 1 122 ? -7.284 -4.131 -7.382 1.00 92.69 122 SER A O 1
ATOM 933 N N . ASN A 1 123 ? -5.452 -5.383 -7.093 1.00 91.12 123 ASN A N 1
ATOM 934 C CA . ASN A 1 123 ? -6.045 -6.365 -6.181 1.00 91.12 123 ASN A CA 1
ATOM 935 C C . ASN A 1 123 ? -6.499 -5.780 -4.828 1.00 91.12 123 ASN A C 1
ATOM 937 O O . ASN A 1 123 ? -7.367 -6.352 -4.174 1.00 91.12 123 ASN A O 1
ATOM 941 N N . TYR A 1 124 ? -5.944 -4.643 -4.413 1.00 90.12 124 TYR A N 1
ATOM 942 C CA . TYR A 1 124 ? -6.272 -3.956 -3.161 1.00 90.12 124 TYR A CA 1
ATOM 943 C C . TYR A 1 124 ? -7.265 -2.805 -3.334 1.00 90.12 124 TYR A C 1
ATOM 945 O O . TYR A 1 124 ? -7.734 -2.214 -2.354 1.00 90.12 124 TYR A O 1
ATOM 953 N N . TRP A 1 125 ? -7.624 -2.478 -4.575 1.00 84.06 125 TRP A N 1
ATOM 954 C CA . TRP A 1 125 ? -8.566 -1.404 -4.847 1.00 84.06 125 TRP A CA 1
ATOM 955 C C . TRP A 1 125 ? -9.931 -1.763 -4.257 1.00 84.06 125 TRP A C 1
ATOM 957 O O . TRP A 1 125 ? -10.331 -2.928 -4.244 1.00 84.06 125 TRP A O 1
ATOM 967 N N . ARG A 1 126 ? -10.638 -0.754 -3.731 1.00 83.62 126 ARG A N 1
ATOM 968 C CA . ARG A 1 126 ? -11.892 -0.884 -2.953 1.00 83.62 126 ARG A CA 1
ATOM 969 C C . ARG A 1 126 ? -11.750 -1.510 -1.558 1.00 83.62 126 ARG A C 1
ATOM 971 O O . ARG A 1 126 ? -12.738 -1.531 -0.832 1.00 83.62 126 ARG A O 1
ATOM 978 N N . HIS A 1 127 ? -10.559 -1.965 -1.172 1.00 82.38 127 HIS A N 1
ATOM 979 C CA . HIS A 1 127 ? -10.287 -2.520 0.160 1.00 82.38 127 HIS A CA 1
ATOM 980 C C . HIS A 1 127 ? -9.448 -1.572 1.032 1.00 82.38 127 HIS A C 1
ATOM 982 O O . HIS A 1 127 ? -9.528 -1.648 2.255 1.00 82.38 127 HIS A O 1
ATOM 988 N N . GLY A 1 128 ? -8.697 -0.659 0.409 1.00 76.38 128 GLY A N 1
ATOM 989 C CA . GLY A 1 128 ? -7.952 0.415 1.066 1.00 76.38 128 GLY A CA 1
ATOM 990 C C . GLY A 1 128 ? -8.096 1.756 0.341 1.00 76.38 128 GLY A C 1
ATOM 991 O O . GLY A 1 128 ? -8.720 1.839 -0.721 1.00 76.38 128 GLY A O 1
ATOM 992 N N . ILE A 1 129 ? -7.523 2.813 0.922 1.00 79.81 129 ILE A N 1
ATOM 993 C CA . ILE A 1 129 ? -7.463 4.150 0.307 1.00 79.81 129 ILE A CA 1
ATOM 994 C C . ILE A 1 129 ? -6.225 4.240 -0.587 1.00 79.81 129 ILE A C 1
ATOM 996 O O . ILE A 1 129 ? -5.116 3.933 -0.161 1.00 79.81 129 ILE A O 1
ATOM 1000 N N . VAL A 1 130 ? -6.407 4.674 -1.828 1.00 79.38 130 VAL A N 1
ATOM 1001 C CA . VAL A 1 130 ? -5.316 4.804 -2.798 1.00 79.38 130 VAL A CA 1
ATOM 1002 C C . VAL A 1 130 ? -4.877 6.266 -2.844 1.00 79.38 130 VAL A C 1
ATOM 1004 O O . 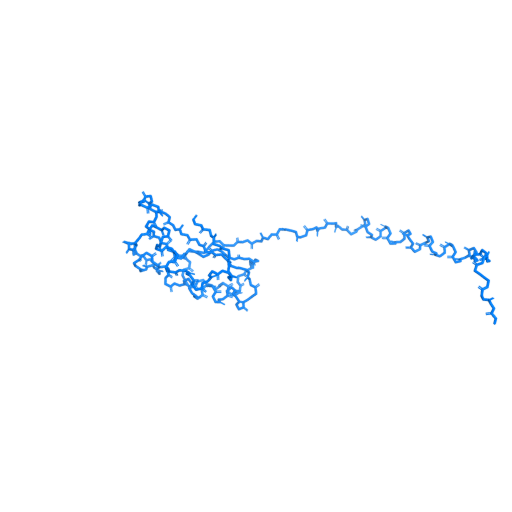VAL A 1 130 ? -5.686 7.131 -3.176 1.00 79.38 130 VAL A O 1
ATOM 1007 N N . ALA A 1 131 ? -3.620 6.534 -2.500 1.00 70.88 131 ALA A N 1
ATOM 1008 C CA . ALA A 1 131 ? -2.959 7.813 -2.725 1.00 70.88 131 ALA A CA 1
ATOM 1009 C C . ALA A 1 131 ? -1.961 7.624 -3.874 1.00 70.88 131 ALA A C 1
ATOM 1011 O O . ALA A 1 131 ? -1.162 6.692 -3.833 1.00 70.88 131 ALA A O 1
ATOM 1012 N N . LEU A 1 132 ? -2.064 8.439 -4.926 1.00 59.53 132 LEU A N 1
ATOM 1013 C CA . LEU A 1 132 ? -1.109 8.423 -6.037 1.00 59.53 132 LEU A CA 1
ATOM 1014 C C . LEU A 1 132 ? 0.051 9.368 -5.731 1.00 59.53 132 LEU A C 1
ATOM 1016 O O . LEU A 1 132 ? -0.250 10.505 -5.298 1.00 59.53 132 LEU A O 1
#

Mean predicted aligned error: 10.85 Å

Secondary structure (DSSP, 8-state):
----TTSPPPHHHHHHHHHHHHHHHHHHHHS---------EEEE-GGGTT--TTT---SEEEEEEEETTTT--BTTEETTEETTHHHHHHHHHHTT-EEEEEEE--SS-HHHHHHHHHHHHGGGTTTSEE--

Nearest PDB structures (foldseek):
  4ff5-assembly1_A  TM=6.406E-01  e=6.581E-02  Streptococcus pneumoniae
  8tnf-assembly1_G  TM=5.541E-01  e=3.796E-01  Paracoccus onubensis
  8tnf-assembly1_E  TM=4.937E-01  e=8.271E-01  Paracoccus onubensis
  6wiu-assembly4_P  TM=4.375E-01  e=5.251E-01  Exiguobacterium sp. AT1b
  2jie-assembly1_A  TM=4.534E-01  e=1.583E+00  Paenibacillus polymyxa

pLDDT: mean 88.52, std 12.89, range [46.72, 98.44]